Protein AF-A0A7K5IBL4-F1 (afdb_monomer_lite)

Secondary structure (DSSP, 8-state):
--EEEEEESS-SEEEEE-STT-EEEEESS---TTT-S----EEEEEES-SSPPEEEEE-

Sequence (59 aa):
GEVRCWMEGGVPFHLQSSRGSYYTVVTSRDLDREEVSEYNVTVRASDGGSPPRWSRAVL

Organism: Crotophaga sulcirostris (NCBI:txid33598)

Foldseek 3Di:
DDKDKWKDDDDQWGWDDDPDPDTDIDGNDDDDCVVPVDDFIKMKMWDPDVVIDIDIDTD

Radius of gyration: 13.5 Å; chains: 1; bounding box: 24×25×39 Å

Structure (mmCIF, N/CA/C/O backbone):
data_AF-A0A7K5IBL4-F1
#
_entry.id   AF-A0A7K5IBL4-F1
#
loop_
_atom_site.group_PDB
_atom_site.id
_atom_site.type_symbol
_atom_site.label_atom_id
_atom_site.label_alt_id
_atom_site.label_comp_id
_atom_site.label_asym_id
_atom_site.label_entity_id
_atom_site.label_seq_id
_atom_site.pdbx_PDB_ins_code
_atom_site.Cartn_x
_atom_site.Cartn_y
_atom_site.Cartn_z
_atom_site.occupancy
_atom_site.B_iso_or_equiv
_atom_site.auth_seq_id
_atom_site.auth_comp_id
_atom_site.auth_asym_id
_atom_site.auth_atom_id
_atom_site.pdbx_PDB_model_num
ATOM 1 N N . GLY A 1 1 ? 8.026 -2.308 -19.345 1.00 69.88 1 GLY A N 1
ATOM 2 C CA . GLY A 1 1 ? 7.487 -3.657 -19.100 1.00 69.88 1 GLY A CA 1
ATOM 3 C C . GLY A 1 1 ? 6.259 -3.524 -18.235 1.00 69.88 1 GLY A C 1
ATOM 4 O O . GLY A 1 1 ? 6.242 -2.634 -17.394 1.00 69.88 1 GLY A O 1
ATOM 5 N N . GLU A 1 2 ? 5.236 -4.340 -18.470 1.00 82.38 2 GLU A N 1
ATOM 6 C CA . GLU A 1 2 ? 4.065 -4.408 -17.590 1.00 82.38 2 GLU A CA 1
ATOM 7 C C . GLU A 1 2 ? 4.475 -5.084 -16.273 1.00 82.38 2 GLU A C 1
ATOM 9 O O . GLU A 1 2 ? 5.092 -6.151 -16.288 1.00 82.38 2 GLU A O 1
ATOM 14 N N . VAL A 1 3 ? 4.173 -4.439 -15.147 1.00 90.50 3 VAL A N 1
ATOM 15 C CA . VAL A 1 3 ? 4.367 -4.987 -13.799 1.00 90.50 3 VAL A CA 1
ATOM 16 C C . VAL A 1 3 ? 3.005 -5.028 -13.133 1.00 90.50 3 VAL A C 1
ATOM 18 O O . VAL A 1 3 ? 2.281 -4.031 -13.135 1.00 90.50 3 VAL A O 1
ATOM 21 N N . ARG A 1 4 ? 2.661 -6.177 -12.557 1.00 91.75 4 ARG A N 1
ATOM 22 C CA . ARG A 1 4 ? 1.418 -6.363 -11.811 1.00 91.75 4 ARG A CA 1
ATOM 23 C C . ARG A 1 4 ? 1.715 -6.301 -10.328 1.00 91.75 4 ARG A C 1
ATOM 25 O O . ARG A 1 4 ? 2.590 -7.024 -9.852 1.00 91.75 4 ARG A O 1
ATOM 32 N N . CYS A 1 5 ? 0.974 -5.457 -9.621 1.00 93.12 5 CYS A N 1
ATOM 33 C CA . CYS A 1 5 ? 1.085 -5.290 -8.179 1.00 93.12 5 CYS A CA 1
ATOM 34 C C . CYS A 1 5 ? -0.219 -5.709 -7.504 1.00 93.12 5 CYS A C 1
ATOM 36 O O . CYS A 1 5 ? -1.302 -5.394 -7.995 1.00 93.12 5 CYS A O 1
ATOM 38 N N . TRP A 1 6 ? -0.121 -6.395 -6.373 1.00 92.69 6 TRP A N 1
ATOM 39 C CA . TRP A 1 6 ? -1.271 -6.737 -5.542 1.00 92.69 6 TRP A CA 1
ATOM 40 C C . TRP A 1 6 ? -0.882 -6.754 -4.069 1.00 92.69 6 TRP A C 1
ATOM 42 O O . TRP A 1 6 ? 0.292 -6.878 -3.711 1.00 92.69 6 TRP A O 1
ATOM 52 N N . MET A 1 7 ? -1.889 -6.608 -3.218 1.00 93.12 7 MET A N 1
ATOM 53 C CA . MET A 1 7 ? -1.736 -6.758 -1.780 1.00 93.12 7 MET A CA 1
ATOM 54 C C . MET A 1 7 ? -1.940 -8.222 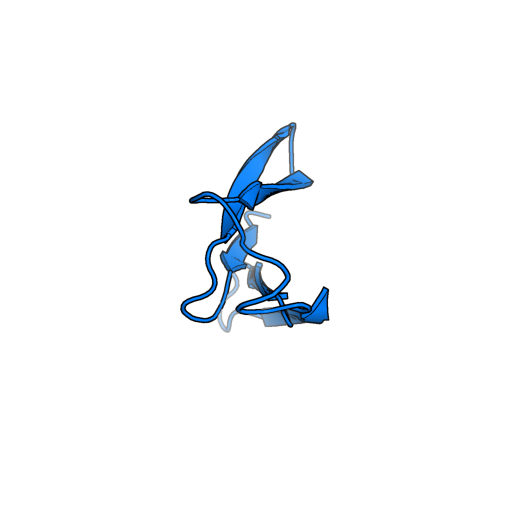-1.395 1.00 93.12 7 MET A C 1
ATOM 56 O O . MET A 1 7 ? -2.847 -8.880 -1.904 1.00 93.12 7 MET A O 1
ATOM 60 N N . GLU A 1 8 ? -1.078 -8.739 -0.528 1.00 91.94 8 GLU A N 1
ATOM 61 C CA . GLU A 1 8 ? -1.218 -10.077 0.038 1.00 91.94 8 GLU A CA 1
ATOM 62 C C . GLU A 1 8 ? -1.981 -10.029 1.365 1.00 91.94 8 GLU A C 1
ATOM 64 O O . GLU A 1 8 ? -1.838 -9.093 2.149 1.00 91.94 8 GLU A O 1
ATOM 69 N N . GLY A 1 9 ? -2.744 -11.089 1.640 1.00 85.50 9 GLY A N 1
ATOM 70 C CA . GLY A 1 9 ? -3.477 -11.252 2.894 1.00 85.50 9 GLY A CA 1
ATOM 71 C C . GLY A 1 9 ? -4.876 -10.627 2.899 1.00 85.50 9 GLY A C 1
ATOM 72 O O . GLY A 1 9 ? -5.285 -9.933 1.973 1.00 85.50 9 GLY A O 1
ATOM 73 N N . GLY A 1 10 ? -5.628 -10.923 3.962 1.00 84.00 10 GLY A N 1
ATOM 74 C CA . GLY A 1 10 ? -6.992 -10.435 4.197 1.00 84.00 10 GLY A CA 1
ATOM 75 C C . GLY A 1 10 ? -7.024 -9.180 5.066 1.00 84.00 10 GLY A C 1
ATOM 76 O O . GLY A 1 10 ? -7.754 -9.136 6.051 1.00 84.00 10 GLY A O 1
ATOM 77 N N . VAL A 1 11 ? -6.177 -8.199 4.757 1.00 92.50 11 VAL A N 1
ATOM 78 C CA . VAL A 1 11 ? -6.136 -6.921 5.480 1.00 92.50 11 VAL A CA 1
ATOM 79 C C . VAL A 1 11 ? -7.180 -5.952 4.911 1.00 92.50 11 VAL A C 1
ATOM 81 O O . VAL A 1 11 ? -7.511 -6.046 3.728 1.00 92.50 11 VAL A O 1
ATOM 84 N N . PRO A 1 12 ? -7.703 -5.000 5.706 1.00 95.94 12 PRO A N 1
ATOM 85 C CA . PRO A 1 12 ? -8.743 -4.075 5.264 1.00 95.94 12 PRO A CA 1
ATOM 86 C C . PRO A 1 12 ? -8.202 -2.946 4.367 1.00 95.94 12 PRO A C 1
ATOM 88 O O . PRO A 1 12 ? -8.675 -1.814 4.458 1.00 95.94 12 PRO A O 1
ATOM 91 N N . PHE A 1 13 ? -7.262 -3.237 3.467 1.00 95.44 13 PHE A N 1
ATOM 92 C CA . PHE A 1 13 ? -6.667 -2.277 2.539 1.00 95.44 13 PHE A CA 1
ATOM 93 C C . PHE A 1 13 ? -6.664 -2.817 1.107 1.00 95.44 13 PHE A C 1
ATOM 95 O O . PHE A 1 13 ? -6.610 -4.025 0.874 1.00 95.44 13 PHE A O 1
ATOM 102 N N . HIS A 1 14 ? -6.676 -1.912 0.131 1.00 93.75 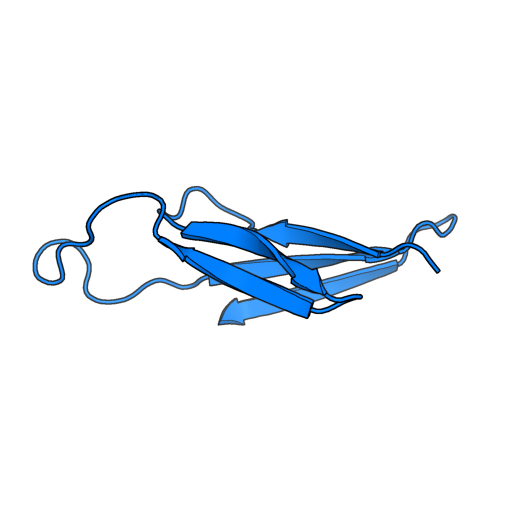14 HIS A N 1
ATOM 103 C CA . HIS A 1 14 ? -6.554 -2.239 -1.288 1.00 93.75 14 HIS A CA 1
ATOM 104 C C . HIS A 1 14 ? -5.558 -1.311 -1.987 1.00 93.75 14 HIS A C 1
ATOM 106 O O . HIS A 1 14 ? -5.283 -0.201 -1.530 1.00 93.75 14 HIS A O 1
ATOM 112 N N . LEU A 1 15 ? -5.009 -1.781 -3.111 1.00 93.38 15 LEU A N 1
ATOM 113 C CA . LEU A 1 15 ? -4.165 -0.967 -3.981 1.00 93.38 15 LEU A CA 1
ATOM 114 C C . LEU A 1 15 ? -5.023 -0.282 -5.038 1.00 93.38 15 LEU A C 1
ATOM 116 O O . LEU A 1 15 ? -5.679 -0.943 -5.842 1.00 93.38 15 LEU A O 1
ATOM 120 N N . GLN A 1 16 ? -4.958 1.042 -5.077 1.00 93.50 16 GLN A N 1
ATOM 121 C CA . GLN A 1 16 ? -5.525 1.843 -6.148 1.00 93.50 16 GLN A CA 1
ATOM 122 C C . GLN A 1 16 ? -4.409 2.261 -7.106 1.00 93.50 16 GLN A C 1
ATOM 124 O O . GLN A 1 16 ? -3.415 2.863 -6.692 1.00 93.50 16 GLN A O 1
ATOM 129 N N . SER A 1 17 ? -4.559 1.932 -8.392 1.00 89.75 17 SER A N 1
ATOM 130 C CA . SER A 1 17 ? -3.621 2.392 -9.420 1.00 89.75 17 SER A CA 1
ATOM 131 C C . SER A 1 17 ? -3.673 3.914 -9.524 1.00 89.75 17 SER A C 1
ATOM 133 O O . SER A 1 17 ? -4.748 4.495 -9.668 1.00 89.75 17 SER A O 1
ATOM 135 N N . SER A 1 18 ? -2.506 4.550 -9.491 1.00 86.38 18 SER A N 1
ATOM 136 C CA . SER A 1 18 ? -2.329 5.974 -9.774 1.00 86.38 18 SER A CA 1
ATOM 137 C C . SER A 1 18 ? -1.736 6.153 -11.180 1.00 86.38 18 SER A C 1
ATOM 139 O O . SER A 1 18 ? -1.820 5.263 -12.029 1.00 86.38 18 SER A O 1
ATOM 141 N N . ARG A 1 19 ? -1.163 7.325 -11.467 1.00 84.56 19 ARG A N 1
ATOM 142 C CA . ARG A 1 19 ? -0.501 7.622 -12.742 1.00 84.56 19 ARG A CA 1
ATOM 143 C C . ARG A 1 19 ? 0.772 6.786 -12.888 1.00 84.56 19 ARG A C 1
ATOM 145 O O . ARG A 1 19 ? 1.664 6.869 -12.051 1.00 84.56 19 ARG A O 1
ATOM 152 N N . GLY A 1 20 ? 0.897 6.046 -13.987 1.00 84.00 20 GLY A N 1
ATOM 153 C CA . GLY A 1 20 ? 2.097 5.260 -14.287 1.00 84.00 20 GLY A CA 1
ATOM 154 C C . GLY A 1 20 ? 2.239 4.032 -13.382 1.00 84.00 20 GLY A C 1
ATOM 155 O O . GLY A 1 20 ? 1.286 3.285 -13.206 1.00 84.00 20 GLY A O 1
ATOM 156 N N . SER A 1 21 ? 3.433 3.810 -12.825 1.00 85.44 21 SER A N 1
ATOM 157 C CA . SER A 1 21 ? 3.753 2.664 -11.954 1.00 85.44 21 SER A CA 1
ATOM 158 C C . SER A 1 21 ? 3.541 2.937 -10.459 1.00 85.44 21 SER A C 1
ATOM 160 O O . SER A 1 21 ? 4.046 2.193 -9.619 1.00 85.44 21 SER A O 1
ATOM 162 N N . TYR A 1 22 ? 2.847 4.023 -10.121 1.00 90.44 22 TYR A N 1
ATOM 163 C CA . TYR A 1 22 ? 2.562 4.401 -8.742 1.00 90.44 22 TYR A CA 1
ATOM 164 C C . TYR A 1 22 ? 1.219 3.829 -8.291 1.00 90.44 22 TYR A C 1
ATOM 166 O O . TYR A 1 22 ? 0.244 3.830 -9.042 1.00 90.44 22 TYR A O 1
ATOM 174 N N . TYR A 1 23 ? 1.168 3.391 -7.036 1.00 92.19 23 TYR A N 1
ATOM 175 C CA . TYR A 1 23 ? -0.031 2.866 -6.393 1.00 92.19 23 TYR A CA 1
ATOM 176 C C . TYR A 1 23 ? -0.248 3.578 -5.063 1.00 92.19 23 TYR A C 1
ATOM 178 O O . TYR A 1 23 ? 0.710 3.945 -4.383 1.00 92.19 23 TYR A O 1
ATOM 186 N N . THR A 1 24 ? -1.509 3.746 -4.691 1.00 93.75 24 THR A N 1
ATOM 187 C CA . THR A 1 24 ? -1.912 4.275 -3.389 1.00 93.75 24 THR A CA 1
ATOM 188 C C . THR A 1 24 ? -2.551 3.154 -2.584 1.00 93.75 24 THR A C 1
ATOM 190 O O . THR A 1 24 ? -3.398 2.423 -3.097 1.00 93.75 24 THR A O 1
ATOM 193 N N . VAL A 1 25 ? -2.135 3.012 -1.326 1.00 94.31 25 VAL A N 1
ATOM 194 C CA . VAL A 1 25 ? -2.796 2.127 -0.365 1.00 94.31 25 VAL A CA 1
ATOM 195 C C . VAL A 1 25 ? -3.970 2.888 0.234 1.00 94.31 25 VAL A C 1
ATOM 197 O O . VAL A 1 25 ? -3.784 3.964 0.799 1.00 94.31 25 VAL A O 1
ATOM 200 N N . VAL A 1 26 ? -5.171 2.337 0.091 1.00 94.94 26 VAL A N 1
ATOM 201 C CA . VAL A 1 26 ? -6.409 2.917 0.621 1.00 94.94 26 VAL A CA 1
ATOM 202 C C . VAL A 1 26 ? -7.101 1.919 1.537 1.00 94.94 26 VAL A C 1
ATOM 204 O O . VAL A 1 26 ? -7.013 0.707 1.324 1.00 94.94 26 VAL A O 1
ATOM 207 N N . THR A 1 27 ? -7.782 2.416 2.565 1.00 96.12 27 THR A N 1
ATOM 208 C CA . THR A 1 27 ? -8.624 1.589 3.433 1.00 96.12 27 THR A CA 1
ATOM 209 C C . THR A 1 27 ? -9.870 1.122 2.676 1.00 96.12 27 THR A C 1
ATOM 211 O O . THR A 1 27 ? -10.438 1.846 1.863 1.00 96.12 27 THR A O 1
ATOM 214 N N . SER A 1 28 ? -10.283 -0.119 2.926 1.00 94.00 28 SER A N 1
ATOM 215 C CA . SER A 1 28 ? -11.490 -0.740 2.349 1.00 94.00 28 SER A CA 1
ATOM 216 C C . SER A 1 28 ? -12.727 -0.598 3.243 1.00 94.00 28 SER A C 1
ATOM 218 O O . SER A 1 28 ? -13.853 -0.761 2.778 1.00 94.00 28 SER A O 1
ATOM 220 N N . ARG A 1 29 ? -12.505 -0.307 4.528 1.00 94.62 29 ARG A N 1
ATOM 221 C CA . ARG A 1 29 ? -13.509 -0.072 5.569 1.00 94.62 29 ARG A CA 1
ATOM 222 C C . ARG A 1 29 ? -12.915 0.810 6.667 1.00 94.62 29 ARG A C 1
ATOM 224 O O . ARG A 1 29 ? -11.700 1.018 6.690 1.00 94.62 29 ARG A O 1
ATOM 231 N N . ASP A 1 30 ? -13.765 1.271 7.578 1.00 96.44 30 ASP A N 1
ATOM 232 C CA . ASP A 1 30 ? -13.330 1.969 8.788 1.00 96.44 30 ASP A CA 1
ATOM 233 C C . ASP A 1 30 ? -12.440 1.068 9.653 1.00 96.44 30 ASP A C 1
ATOM 235 O O . ASP A 1 30 ? -12.640 -0.151 9.728 1.00 96.44 30 ASP A O 1
ATOM 239 N N . LEU A 1 31 ? -11.439 1.681 10.284 1.00 96.69 31 LEU A N 1
ATOM 240 C CA . LEU A 1 31 ? -10.492 1.009 11.164 1.00 96.69 31 LEU A CA 1
ATOM 241 C C . LEU A 1 31 ? -10.744 1.431 12.607 1.00 96.69 31 LEU A C 1
ATOM 243 O O . LEU A 1 31 ? -10.925 2.615 12.886 1.00 96.69 31 LEU A O 1
ATOM 247 N N . ASP A 1 32 ? -10.688 0.456 13.503 1.00 97.00 32 ASP A N 1
ATOM 248 C CA . ASP A 1 32 ? -10.785 0.649 14.943 1.00 97.00 32 ASP A CA 1
ATOM 249 C C . ASP A 1 32 ? -9.412 0.352 15.568 1.00 97.00 32 ASP A C 1
ATOM 251 O O . ASP A 1 32 ? -8.866 -0.742 15.398 1.00 97.00 32 ASP A O 1
ATOM 255 N N . ARG A 1 33 ? -8.828 1.351 16.241 1.00 96.88 33 ARG A N 1
ATOM 256 C CA . ARG A 1 33 ? -7.480 1.259 16.824 1.00 96.88 33 ARG A CA 1
ATOM 257 C C . ARG A 1 33 ? -7.481 0.425 18.103 1.00 96.88 33 ARG A C 1
ATOM 259 O O . ARG A 1 33 ? -6.462 -0.182 18.430 1.00 96.88 33 ARG A O 1
ATOM 266 N N . GLU A 1 34 ? -8.584 0.431 18.837 1.00 98.19 34 GLU A N 1
ATOM 267 C CA . GLU A 1 34 ? -8.794 -0.361 20.039 1.00 98.19 34 GLU A CA 1
ATOM 268 C C . GLU A 1 34 ? -8.964 -1.849 19.694 1.00 98.19 34 GLU A C 1
ATOM 270 O O . GLU A 1 34 ? -8.510 -2.696 20.464 1.00 98.19 34 GLU A O 1
ATOM 275 N N . GLU A 1 35 ? -9.546 -2.174 18.531 1.00 96.25 35 GLU A N 1
ATOM 276 C CA . GLU A 1 35 ? -9.599 -3.547 18.002 1.00 96.25 35 GLU A CA 1
ATOM 277 C C . GLU A 1 35 ? -8.233 -4.000 17.459 1.00 96.25 35 GLU A C 1
ATOM 279 O O . GLU A 1 35 ? -7.727 -5.059 17.840 1.00 96.25 35 GLU A O 1
ATOM 284 N N . VAL A 1 36 ? -7.623 -3.205 16.570 1.00 96.19 36 VAL A N 1
ATOM 285 C CA . VAL A 1 36 ? -6.319 -3.499 15.958 1.00 96.19 36 VAL A CA 1
ATOM 286 C C . VAL A 1 36 ? -5.518 -2.211 15.783 1.00 96.19 36 VAL A C 1
ATOM 288 O O . VAL A 1 36 ? -5.825 -1.367 14.941 1.00 96.19 36 VAL A O 1
ATOM 291 N N . SER A 1 37 ? -4.425 -2.084 16.535 1.00 96.00 37 SER A N 1
ATOM 292 C CA . SER A 1 37 ? -3.602 -0.873 16.522 1.00 96.00 37 SER A CA 1
ATOM 293 C C . SER A 1 37 ? -2.619 -0.792 15.351 1.00 96.00 37 SER A C 1
ATOM 295 O O . SER A 1 37 ? -2.163 0.304 15.030 1.00 96.00 37 SER A O 1
ATOM 297 N N . GLU A 1 38 ? -2.264 -1.928 14.739 1.00 95.50 38 GLU A N 1
ATOM 298 C CA . GLU A 1 38 ? -1.207 -2.040 13.725 1.00 95.50 38 GLU A CA 1
ATOM 299 C C . GLU A 1 38 ? -1.513 -3.139 12.695 1.00 95.50 38 GLU A C 1
ATOM 301 O O . GLU A 1 38 ? -2.086 -4.178 13.022 1.00 95.50 38 GLU A O 1
ATOM 306 N N . TYR A 1 39 ? -1.084 -2.931 11.447 1.00 94.44 39 TYR A N 1
ATOM 307 C CA . TYR A 1 39 ? -1.260 -3.883 10.349 1.00 94.44 39 TYR A CA 1
ATOM 308 C C . TYR A 1 39 ? 0.044 -4.042 9.572 1.00 94.44 39 TYR A C 1
ATOM 310 O O . TYR A 1 39 ? 0.583 -3.059 9.080 1.00 94.44 39 TYR A O 1
ATOM 318 N N . ASN A 1 40 ? 0.494 -5.284 9.379 1.00 95.06 40 ASN A N 1
ATOM 319 C CA . ASN A 1 40 ? 1.596 -5.591 8.465 1.00 95.06 40 ASN A CA 1
ATOM 320 C C . ASN A 1 40 ? 1.049 -5.749 7.046 1.00 95.06 40 ASN A C 1
ATOM 322 O O . ASN A 1 40 ? 0.474 -6.790 6.707 1.00 95.06 40 ASN A O 1
ATOM 326 N N . VAL A 1 41 ? 1.226 -4.735 6.203 1.00 94.75 41 VAL A N 1
ATOM 327 C CA . VAL A 1 41 ? 0.687 -4.749 4.839 1.00 94.75 41 VAL A CA 1
ATOM 328 C C . VAL A 1 41 ? 1.760 -5.230 3.874 1.00 94.75 41 VAL A C 1
ATOM 330 O O . VAL A 1 41 ? 2.759 -4.558 3.651 1.00 94.75 41 VAL A O 1
ATOM 333 N N . THR A 1 42 ? 1.560 -6.397 3.261 1.00 95.88 42 THR A N 1
ATOM 334 C CA . THR A 1 42 ? 2.519 -6.932 2.282 1.00 95.88 42 THR A CA 1
ATOM 335 C C . THR A 1 42 ? 2.064 -6.633 0.860 1.00 95.88 42 THR A C 1
ATOM 337 O O . THR A 1 42 ? 0.976 -7.033 0.448 1.00 95.88 42 THR A O 1
ATOM 340 N N . VAL A 1 43 ? 2.915 -5.970 0.080 1.00 95.38 43 VAL A N 1
ATOM 341 C CA . VAL A 1 43 ? 2.701 -5.732 -1.352 1.00 95.38 43 VAL A CA 1
ATOM 342 C C . VAL A 1 43 ? 3.645 -6.618 -2.150 1.00 95.38 43 VAL A C 1
ATOM 344 O O . VAL A 1 43 ? 4.845 -6.660 -1.869 1.00 95.38 43 VAL A O 1
ATOM 347 N N . ARG A 1 44 ? 3.117 -7.299 -3.170 1.00 95.44 44 ARG A N 1
ATOM 348 C CA . ARG A 1 44 ? 3.902 -8.072 -4.135 1.00 95.44 44 ARG A CA 1
ATOM 349 C C . ARG A 1 44 ? 3.830 -7.430 -5.514 1.00 95.44 44 ARG A C 1
ATOM 351 O O . ARG A 1 44 ? 2.759 -7.014 -5.951 1.00 95.44 44 ARG A O 1
ATOM 358 N N . ALA A 1 45 ? 4.968 -7.400 -6.200 1.00 95.19 45 ALA A N 1
ATOM 359 C CA . ALA A 1 45 ? 5.083 -6.996 -7.594 1.00 95.19 45 ALA A CA 1
ATOM 360 C C . ALA A 1 45 ? 5.694 -8.134 -8.419 1.00 95.19 45 ALA A C 1
ATOM 362 O O . ALA A 1 45 ? 6.676 -8.743 -7.992 1.00 95.19 45 ALA A O 1
ATOM 363 N N . SER A 1 46 ? 5.131 -8.412 -9.595 1.00 95.56 46 SER A N 1
ATOM 364 C 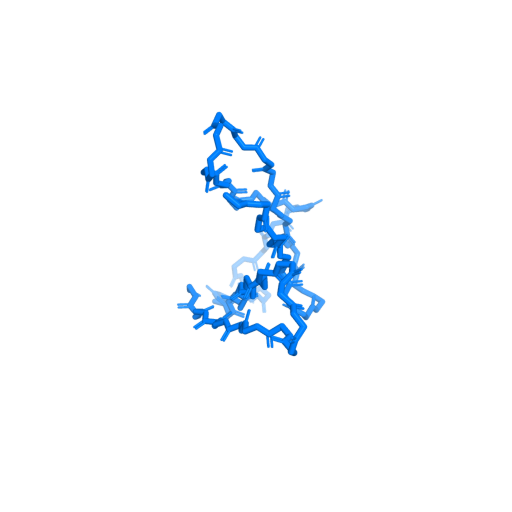CA . SER A 1 46 ? 5.646 -9.401 -10.550 1.00 95.56 46 SER A CA 1
ATOM 365 C C . SER A 1 46 ? 5.760 -8.793 -11.940 1.00 95.56 46 SER A C 1
ATOM 367 O O . SER A 1 46 ? 4.840 -8.108 -12.398 1.00 95.56 46 SER A O 1
ATOM 369 N N . ASP A 1 47 ? 6.864 -9.076 -12.625 1.00 94.94 47 ASP A N 1
ATOM 370 C CA . ASP A 1 47 ? 6.985 -8.802 -14.055 1.00 94.94 47 ASP A CA 1
ATOM 371 C C . ASP A 1 47 ? 6.246 -9.859 -14.897 1.00 94.94 47 ASP 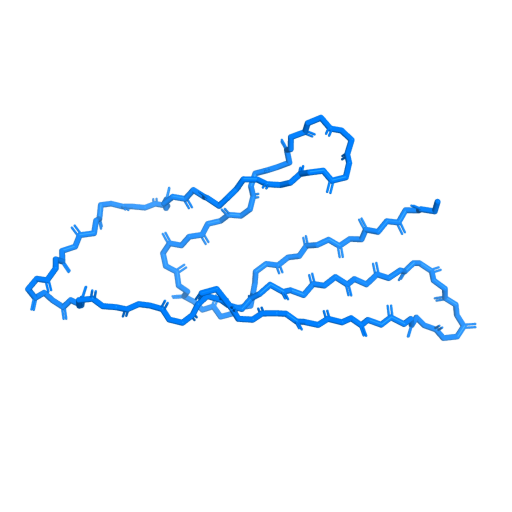A C 1
ATOM 373 O O . ASP A 1 47 ? 5.792 -10.890 -14.389 1.00 94.94 47 ASP A O 1
ATOM 377 N N . GLY A 1 48 ? 6.081 -9.565 -16.190 1.00 93.94 48 GLY A N 1
ATOM 378 C CA . GLY A 1 48 ? 5.502 -10.475 -17.184 1.00 93.94 48 GLY A CA 1
ATOM 379 C C . GLY A 1 48 ? 6.521 -11.391 -17.872 1.00 93.94 48 GLY A C 1
ATOM 380 O O . GLY A 1 48 ? 6.271 -11.824 -18.996 1.00 93.94 48 GLY A O 1
ATOM 381 N N . GLY A 1 49 ? 7.692 -11.625 -17.269 1.00 94.06 49 GLY A N 1
ATOM 382 C CA . GLY A 1 49 ? 8.730 -12.488 -17.834 1.00 94.06 49 GLY A CA 1
ATOM 383 C C . GLY A 1 49 ? 8.363 -13.978 -17.824 1.00 94.06 49 GLY A C 1
ATOM 384 O O . GLY A 1 49 ? 7.379 -14.400 -17.217 1.00 94.06 49 GLY A O 1
ATOM 385 N N . SER A 1 50 ? 9.191 -14.799 -18.478 1.00 94.62 50 SER A N 1
ATOM 386 C CA . SER A 1 50 ? 9.110 -16.264 -18.412 1.00 94.62 50 SER A CA 1
ATOM 387 C C . SER A 1 50 ? 10.516 -16.859 -18.218 1.00 94.62 50 SER A C 1
ATOM 389 O O . SER A 1 50 ? 11.311 -16.840 -19.158 1.00 94.62 50 SER A O 1
ATOM 391 N N . PRO A 1 51 ? 10.869 -17.341 -17.010 1.00 93.81 51 PRO A N 1
ATOM 392 C CA . PRO A 1 51 ? 10.054 -17.325 -15.794 1.00 93.81 51 PRO A CA 1
ATOM 393 C C . PRO A 1 51 ? 9.861 -15.897 -15.241 1.00 93.81 51 PRO A C 1
ATOM 395 O O . PRO A 1 51 ? 10.751 -15.059 -15.411 1.00 93.81 51 PRO A O 1
ATOM 398 N N . PRO A 1 52 ? 8.731 -15.606 -14.571 1.00 94.31 52 PRO A N 1
ATOM 399 C CA . PRO A 1 52 ? 8.492 -14.293 -13.984 1.00 94.31 52 PRO A CA 1
ATOM 400 C C . PRO A 1 52 ? 9.423 -14.056 -12.793 1.00 94.31 52 PRO A C 1
ATOM 402 O O . PRO A 1 52 ? 9.692 -14.968 -12.002 1.00 94.31 52 PRO A O 1
ATOM 405 N N . ARG A 1 53 ? 9.886 -12.817 -12.630 1.00 96.75 53 ARG A N 1
ATOM 406 C CA . 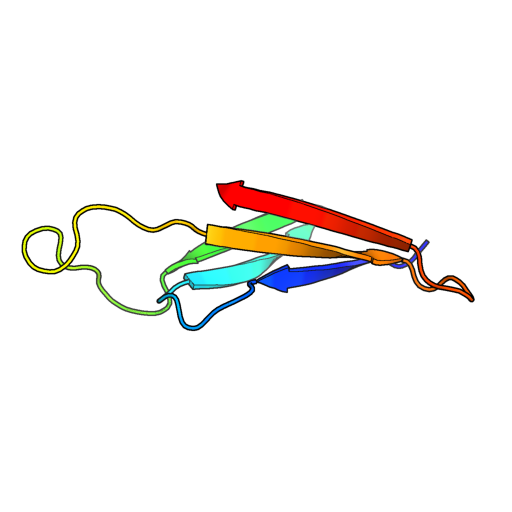ARG A 1 53 ? 10.561 -12.366 -11.407 1.00 96.75 53 ARG A CA 1
ATOM 407 C C . ARG A 1 53 ? 9.607 -11.527 -10.577 1.00 96.75 53 ARG A C 1
ATOM 409 O O . ARG A 1 53 ? 8.792 -10.769 -11.099 1.00 96.75 53 ARG A O 1
ATOM 416 N N . TRP A 1 54 ? 9.736 -11.654 -9.262 1.00 96.50 54 TRP A N 1
ATOM 417 C CA . TRP A 1 54 ? 8.884 -10.949 -8.318 1.00 96.50 54 TRP A CA 1
ATOM 418 C C . TRP A 1 54 ? 9.674 -10.453 -7.111 1.00 96.50 54 TRP A C 1
ATOM 420 O O . TRP A 1 54 ? 10.738 -10.976 -6.775 1.00 96.50 54 TRP A O 1
ATOM 430 N N . SER A 1 55 ? 9.128 -9.437 -6.452 1.00 96.50 55 SER A N 1
ATOM 431 C CA . SER A 1 55 ? 9.606 -8.916 -5.174 1.00 96.50 55 SER A CA 1
ATOM 432 C C . SER A 1 55 ? 8.425 -8.611 -4.256 1.00 96.50 55 SER A C 1
ATOM 434 O O . SER A 1 55 ? 7.273 -8.536 -4.697 1.00 96.50 55 SER A O 1
ATOM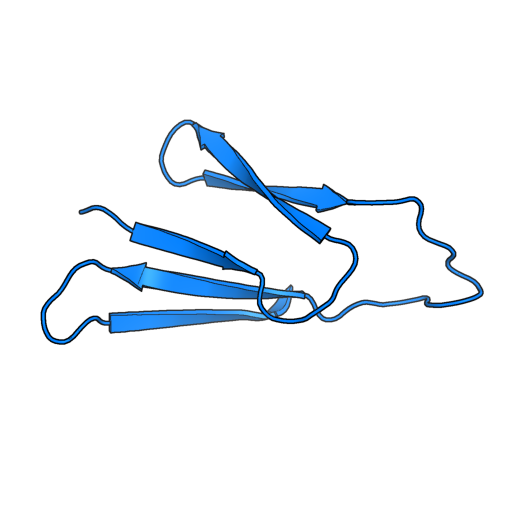 436 N N . ARG A 1 56 ? 8.703 -8.472 -2.957 1.00 96.00 56 ARG A N 1
ATOM 437 C CA . ARG A 1 56 ? 7.711 -8.068 -1.958 1.00 96.00 56 ARG A CA 1
ATOM 438 C C . ARG A 1 56 ? 8.295 -7.060 -0.980 1.00 96.00 56 ARG A C 1
ATOM 440 O O . ARG A 1 56 ? 9.494 -7.103 -0.707 1.00 96.00 56 ARG A O 1
ATOM 447 N N . ALA A 1 57 ? 7.434 -6.224 -0.421 1.00 95.75 57 ALA A N 1
ATOM 448 C CA . ALA A 1 57 ? 7.755 -5.314 0.669 1.00 95.75 57 ALA A CA 1
ATOM 449 C C . ALA A 1 57 ? 6.647 -5.367 1.724 1.00 95.75 57 ALA A C 1
ATOM 451 O O . ALA A 1 57 ? 5.484 -5.583 1.380 1.00 95.75 57 ALA A O 1
ATOM 452 N N . VAL A 1 58 ? 7.028 -5.182 2.987 1.00 95.25 58 VAL A N 1
ATOM 453 C CA . VAL A 1 58 ? 6.094 -4.970 4.097 1.00 95.25 58 VAL A CA 1
ATOM 454 C C . VAL A 1 58 ? 6.094 -3.478 4.400 1.00 95.25 58 VAL A C 1
ATOM 456 O O . VAL A 1 58 ? 7.169 -2.881 4.495 1.00 95.25 58 VAL A O 1
ATOM 459 N N . LEU A 1 59 ? 4.899 -2.903 4.471 1.00 90.25 59 LEU A N 1
ATOM 460 C CA . LEU A 1 59 ? 4.628 -1.525 4.860 1.00 90.25 59 LEU A CA 1
ATOM 461 C C . LEU A 1 59 ? 4.142 -1.484 6.307 1.00 90.25 59 LEU A C 1
ATOM 463 O O . LEU A 1 59 ? 3.416 -2.436 6.691 1.00 90.25 59 LEU A O 1
#

InterPro domains:
  IPR002126 Cadherin-like [PF00028] (12-57)
  IPR015919 Cadherin-like superfamily [SSF49313] (2-58)
  IPR050174 Protocadherin/Cadherin-related Cell Adhesion [PTHR24028] (1-56)

pLDDT: mean 92.94, std 4.76, range [69.88, 98.19]